Protein AF-A0A380DST1-F1 (afdb_monomer)

Radius of gyration: 11.0 Å; Cα contacts (8 Å, |Δi|>4): 33; chains: 1; bounding box: 23×33×20 Å

Nearest PDB structures (foldseek):
  8jfr-assembly2_C  TM=9.295E-01  e=8.058E-03  Staphylococcus delphini
  8jfr-assembly1_D  TM=9.290E-01  e=1.237E-02  Staphylococcus delphini
  8jg9-assembly1_F  TM=9.199E-01  e=1.899E-02  Staphylococcus delphini
  8jfr-assembly2_A  TM=9.257E-01  e=2.282E-02  Staphylococcus delphini
  8jfu-assembly2_C  TM=9.304E-01  e=2.916E-02  Staphylococcus delphini

Sequence (56 aa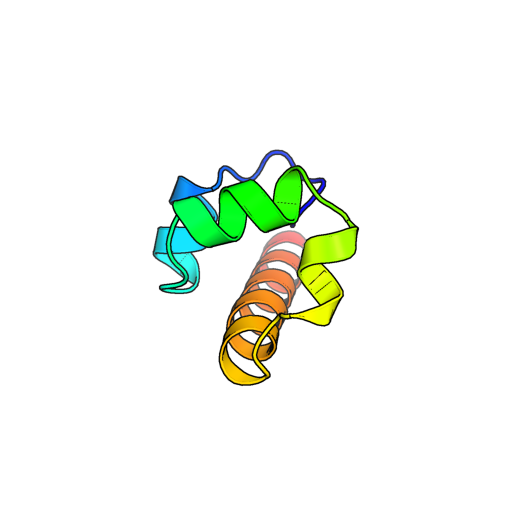):
MLDSDITAYQIEKGTGVSRAKIGRLKNDKNSLKNLTLETAEKLYNYQKQLEIMNED

Organism: Staphylococcus aureus (NCBI:txid1280)

Foldseek 3Di:
DLQDPQQLVNLCVQQVPDSVLSVCVSPPVVSVVVDDPSSVVSSVVSVVVVVVVVVD

Mean predicted aligned error: 3.88 Å

Structure (mmCIF, N/CA/C/O backbone):
data_AF-A0A380DST1-F1
#
_entry.id   AF-A0A380DST1-F1
#
loop_
_atom_site.group_PDB
_atom_site.id
_atom_site.type_symbol
_atom_site.label_atom_id
_atom_site.label_alt_id
_atom_site.label_comp_id
_atom_site.label_asym_id
_atom_site.label_entity_id
_atom_site.label_seq_id
_atom_site.pdbx_PDB_ins_code
_atom_site.Cartn_x
_atom_site.Cartn_y
_atom_site.Cartn_z
_atom_site.occupancy
_atom_site.B_iso_or_equiv
_atom_site.auth_seq_id
_atom_site.auth_comp_id
_atom_site.auth_asym_id
_atom_site.auth_atom_id
_atom_site.pdbx_PDB_model_num
ATOM 1 N N . MET A 1 1 ? -6.666 1.560 -6.059 1.00 81.94 1 MET A N 1
ATOM 2 C CA . MET A 1 1 ? -5.232 1.531 -5.677 1.00 81.94 1 MET A CA 1
ATOM 3 C C . MET A 1 1 ? -4.376 0.609 -6.548 1.00 81.94 1 MET A C 1
ATOM 5 O O . MET A 1 1 ? -3.392 1.067 -7.114 1.00 81.94 1 MET A O 1
ATOM 9 N N . LEU A 1 2 ? -4.649 -0.705 -6.605 1.00 82.69 2 LEU A N 1
ATOM 10 C CA . LEU A 1 2 ? -3.743 -1.633 -7.308 1.00 82.69 2 LEU A CA 1
ATOM 11 C C . LEU A 1 2 ? -3.703 -1.352 -8.815 1.00 82.69 2 LEU A C 1
ATOM 13 O O . LEU A 1 2 ? -2.612 -1.198 -9.360 1.00 82.69 2 LEU A O 1
ATOM 17 N N . ASP A 1 3 ? -4.866 -1.120 -9.418 1.00 83.69 3 ASP A N 1
ATOM 18 C CA . ASP A 1 3 ? -5.005 -0.742 -10.830 1.00 83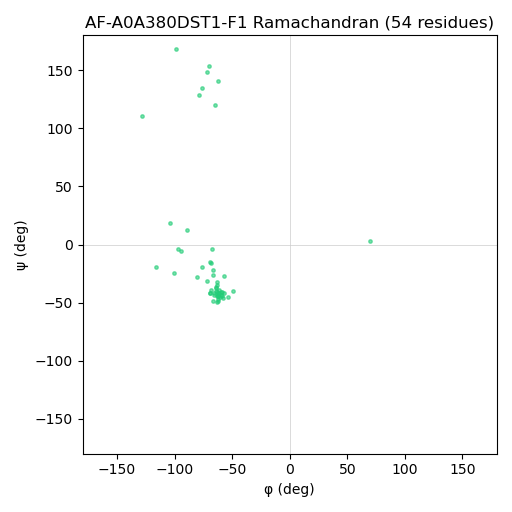.69 3 ASP A CA 1
ATOM 19 C C . ASP A 1 3 ? -4.951 0.780 -11.079 1.00 83.69 3 ASP A C 1
ATOM 21 O O . ASP A 1 3 ? -5.303 1.236 -12.160 1.00 83.69 3 ASP A O 1
ATOM 25 N N . SER A 1 4 ? -4.548 1.592 -10.091 1.00 85.25 4 SER A N 1
ATOM 26 C CA . SER A 1 4 ? -4.420 3.048 -10.266 1.00 85.25 4 SER A CA 1
ATOM 27 C C . SER A 1 4 ? -2.976 3.486 -10.529 1.00 85.25 4 SER A C 1
ATOM 29 O O . SER A 1 4 ? -2.026 2.725 -10.298 1.00 85.25 4 SER A O 1
ATOM 31 N N . ASP A 1 5 ? -2.808 4.749 -10.932 1.00 89.06 5 ASP A N 1
ATOM 32 C CA . ASP A 1 5 ? -1.508 5.393 -11.198 1.00 89.06 5 ASP A CA 1
ATOM 33 C C . ASP A 1 5 ? -0.640 5.590 -9.946 1.00 89.06 5 ASP A C 1
ATOM 35 O O . ASP A 1 5 ? 0.514 6.015 -10.022 1.00 89.06 5 ASP A O 1
ATOM 39 N N . ILE A 1 6 ? -1.170 5.245 -8.769 1.00 91.56 6 ILE A N 1
ATOM 40 C CA . ILE A 1 6 ? -0.417 5.298 -7.523 1.00 91.56 6 ILE A CA 1
ATOM 41 C C . ILE A 1 6 ? 0.721 4.280 -7.601 1.00 91.56 6 ILE A C 1
ATOM 43 O O . ILE A 1 6 ? 0.533 3.063 -7.754 1.00 91.56 6 ILE A O 1
ATOM 47 N N . THR A 1 7 ? 1.933 4.806 -7.483 1.00 93.38 7 THR A N 1
ATOM 48 C CA . THR A 1 7 ? 3.161 4.028 -7.569 1.00 93.38 7 THR A CA 1
ATOM 49 C C . THR A 1 7 ? 3.317 3.119 -6.352 1.00 93.38 7 THR A C 1
ATOM 51 O O . THR A 1 7 ? 2.879 3.430 -5.242 1.00 93.38 7 THR A O 1
ATOM 54 N N . ALA A 1 8 ? 4.037 2.006 -6.524 1.00 93.38 8 ALA A N 1
ATOM 55 C CA . ALA A 1 8 ? 4.379 1.127 -5.405 1.00 93.38 8 ALA A CA 1
ATOM 56 C C . ALA A 1 8 ? 5.153 1.862 -4.293 1.00 93.38 8 ALA A C 1
ATOM 58 O O . ALA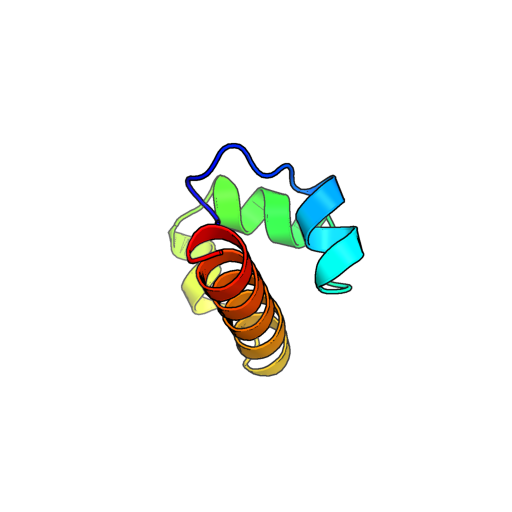 A 1 8 ? 5.063 1.483 -3.131 1.00 93.38 8 ALA A O 1
ATOM 59 N N . TYR A 1 9 ? 5.889 2.924 -4.640 1.00 95.19 9 TYR A N 1
ATOM 60 C CA . TYR A 1 9 ? 6.568 3.781 -3.672 1.00 95.19 9 TYR A CA 1
ATOM 61 C C . TYR A 1 9 ? 5.594 4.559 -2.785 1.00 95.19 9 TYR A C 1
ATOM 63 O O . TYR A 1 9 ? 5.744 4.555 -1.565 1.00 95.19 9 TYR A O 1
ATOM 71 N N . GLN A 1 10 ? 4.596 5.207 -3.386 1.00 94.88 10 GLN A N 1
ATOM 72 C CA . GLN A 1 10 ? 3.580 5.956 -2.644 1.00 94.88 10 GLN A CA 1
ATOM 73 C C . GLN A 1 10 ? 2.784 5.030 -1.720 1.00 94.88 10 GLN A C 1
ATOM 75 O O . GLN A 1 10 ? 2.591 5.350 -0.550 1.00 94.88 10 GLN A O 1
ATOM 80 N N . ILE A 1 11 ? 2.416 3.843 -2.214 1.00 94.94 11 ILE A N 1
ATOM 81 C CA . ILE A 1 11 ? 1.708 2.837 -1.415 1.00 94.94 11 ILE A CA 1
ATOM 82 C C . ILE A 1 11 ? 2.585 2.363 -0.250 1.00 94.94 11 ILE A C 1
ATOM 84 O O . ILE A 1 11 ? 2.105 2.295 0.876 1.00 94.94 11 ILE A O 1
ATOM 88 N N . GLU A 1 12 ? 3.873 2.082 -0.468 1.00 97.06 12 GLU A N 1
ATOM 89 C CA . GLU A 1 12 ? 4.796 1.712 0.617 1.00 97.06 12 GLU A CA 1
ATOM 90 C C . GLU A 1 12 ? 4.894 2.814 1.676 1.00 97.06 12 GLU A C 1
ATOM 92 O O . GLU A 1 12 ? 4.823 2.524 2.868 1.00 97.06 12 GLU A O 1
ATOM 97 N N . LYS A 1 13 ? 5.009 4.081 1.260 1.00 96.81 13 LYS A N 1
ATOM 98 C CA . LYS A 1 13 ? 5.063 5.217 2.188 1.00 96.81 13 LYS A CA 1
ATOM 99 C C . LYS A 1 13 ? 3.778 5.389 2.996 1.00 96.81 13 LYS A C 1
ATOM 101 O O . LYS A 1 13 ? 3.871 5.732 4.169 1.00 96.81 13 LYS A O 1
ATOM 106 N N . GLY A 1 14 ? 2.615 5.138 2.395 1.00 94.75 14 GLY A N 1
ATOM 107 C CA . GLY A 1 14 ? 1.320 5.252 3.071 1.00 94.75 14 GLY A CA 1
ATOM 108 C C . GLY A 1 14 ? 0.950 4.052 3.945 1.00 94.75 14 GLY A C 1
ATOM 109 O O . GLY A 1 14 ? 0.228 4.205 4.921 1.00 94.75 14 GLY A O 1
ATOM 110 N N . THR A 1 15 ? 1.442 2.854 3.617 1.00 95.69 15 THR A N 1
ATOM 111 C CA . THR A 1 15 ? 0.965 1.596 4.229 1.00 95.69 15 THR A CA 1
ATOM 112 C C . THR A 1 15 ? 2.029 0.856 5.033 1.00 95.69 15 THR A C 1
ATOM 114 O O . THR A 1 15 ? 1.701 -0.027 5.821 1.00 95.69 15 THR A O 1
ATOM 117 N N . GLY A 1 16 ? 3.314 1.139 4.801 1.00 96.00 16 GLY A N 1
ATOM 118 C CA . GLY A 1 16 ? 4.435 0.348 5.317 1.00 96.00 16 GLY A CA 1
ATOM 119 C C . GLY A 1 16 ? 4.575 -1.043 4.682 1.00 96.00 16 GLY A C 1
ATOM 120 O O . GLY A 1 16 ? 5.441 -1.819 5.085 1.00 96.00 16 GLY A O 1
ATOM 121 N N . VAL A 1 17 ? 3.742 -1.395 3.698 1.00 95.50 17 VAL A N 1
ATOM 122 C CA . VAL A 1 17 ? 3.867 -2.650 2.948 1.00 95.50 17 VAL A CA 1
ATOM 123 C C . VAL A 1 17 ? 5.020 -2.516 1.957 1.00 95.50 17 VAL A C 1
ATOM 125 O O . VAL A 1 17 ? 5.130 -1.513 1.262 1.00 95.50 17 VAL A O 1
ATOM 128 N N . SER A 1 18 ? 5.886 -3.527 1.865 1.00 95.44 18 SER A N 1
ATOM 129 C CA . SER A 1 18 ? 7.088 -3.418 1.032 1.00 95.44 18 SER A CA 1
ATOM 130 C C . SER A 1 18 ? 6.771 -3.218 -0.451 1.00 95.44 18 SER A C 1
ATOM 132 O O . SER A 1 18 ? 5.902 -3.895 -1.020 1.00 95.44 18 SER A O 1
ATOM 134 N N . ARG A 1 19 ? 7.555 -2.359 -1.115 1.00 94.50 19 ARG A N 1
ATOM 135 C CA . ARG A 1 19 ? 7.465 -2.116 -2.565 1.00 94.50 19 ARG A CA 1
ATOM 136 C C . ARG A 1 19 ? 7.459 -3.394 -3.399 1.00 94.50 19 ARG A C 1
ATOM 138 O O . ARG A 1 19 ? 6.682 -3.503 -4.342 1.00 94.50 19 ARG A O 1
ATOM 145 N N . ALA A 1 20 ? 8.276 -4.385 -3.037 1.00 93.00 20 ALA A N 1
ATOM 146 C CA . ALA A 1 20 ? 8.328 -5.669 -3.735 1.00 93.00 20 ALA A CA 1
ATOM 147 C C . ALA A 1 20 ? 7.007 -6.451 -3.630 1.00 93.00 20 ALA A C 1
ATOM 149 O O . ALA A 1 20 ? 6.565 -7.057 -4.606 1.00 93.00 20 ALA A O 1
ATOM 150 N N . LYS A 1 21 ? 6.355 -6.435 -2.458 1.00 92.31 21 LYS A N 1
ATOM 151 C CA . LYS A 1 21 ? 5.057 -7.093 -2.257 1.00 92.31 21 LYS A CA 1
ATOM 152 C C . LYS A 1 21 ? 3.955 -6.366 -3.025 1.00 92.31 21 LYS A C 1
ATOM 154 O O . LYS A 1 21 ? 3.167 -7.025 -3.692 1.00 92.31 21 LYS A O 1
ATOM 159 N N . ILE A 1 22 ? 3.956 -5.034 -3.009 1.00 93.69 22 ILE A N 1
ATOM 160 C CA . ILE A 1 22 ? 3.016 -4.211 -3.784 1.00 93.69 22 ILE A CA 1
ATOM 161 C C . ILE A 1 22 ? 3.197 -4.434 -5.288 1.00 93.69 22 ILE A C 1
ATOM 163 O O . ILE A 1 22 ? 2.216 -4.623 -5.997 1.00 93.69 22 ILE A O 1
ATOM 167 N N . GLY A 1 23 ? 4.439 -4.478 -5.778 1.00 92.12 23 GLY A N 1
ATOM 168 C CA . GLY A 1 23 ? 4.733 -4.753 -7.185 1.00 92.12 23 GLY A CA 1
ATOM 169 C C . GLY A 1 23 ? 4.195 -6.112 -7.638 1.00 92.12 23 GLY A C 1
ATOM 170 O O . GLY A 1 23 ? 3.595 -6.206 -8.704 1.00 92.12 23 GLY A O 1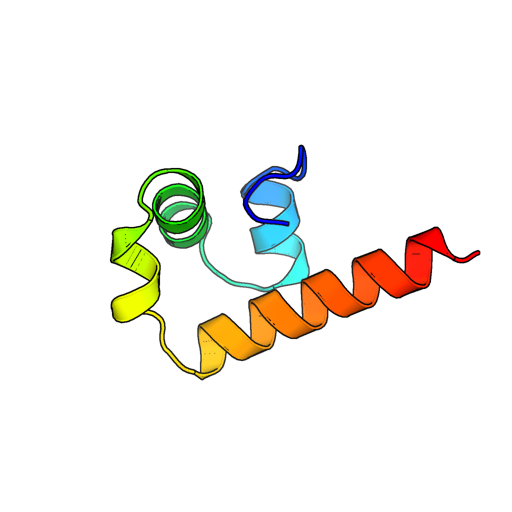
ATOM 171 N N . ARG A 1 24 ? 4.324 -7.153 -6.803 1.00 91.06 24 ARG A N 1
ATOM 172 C CA . ARG A 1 24 ? 3.688 -8.454 -7.075 1.00 91.06 24 ARG A CA 1
ATOM 173 C C . ARG A 1 24 ? 2.166 -8.351 -7.121 1.00 91.06 24 ARG A C 1
ATOM 175 O O . ARG A 1 24 ? 1.574 -8.873 -8.052 1.00 91.06 24 ARG A O 1
ATOM 182 N N . LEU A 1 25 ? 1.553 -7.637 -6.177 1.00 90.88 25 LEU A N 1
ATOM 183 C CA . LEU A 1 25 ? 0.098 -7.448 -6.138 1.00 90.88 25 LEU A CA 1
ATOM 184 C C . LEU A 1 25 ? -0.445 -6.680 -7.351 1.00 90.88 25 LEU A C 1
ATOM 186 O O . LEU A 1 25 ? -1.533 -6.999 -7.815 1.00 90.88 25 LEU A O 1
ATOM 190 N N . LYS A 1 26 ? 0.303 -5.701 -7.882 1.00 88.50 26 LYS A N 1
ATOM 191 C CA . LYS A 1 26 ? -0.083 -4.963 -9.100 1.00 88.50 26 LYS A CA 1
ATOM 192 C C . LYS A 1 26 ? 0.051 -5.811 -10.373 1.00 88.50 26 LYS A C 1
ATOM 194 O O . LYS A 1 26 ? -0.715 -5.618 -11.306 1.00 88.50 26 LYS A O 1
ATOM 199 N N . ASN A 1 27 ? 1.007 -6.742 -10.414 1.00 88.31 27 ASN A N 1
ATOM 200 C CA . ASN A 1 27 ? 1.334 -7.497 -11.631 1.00 88.31 27 ASN A CA 1
ATOM 201 C C . ASN A 1 27 ? 0.736 -8.916 -11.679 1.00 88.31 27 ASN A C 1
ATOM 203 O O . ASN A 1 27 ? 0.562 -9.459 -12.766 1.00 88.31 27 ASN A O 1
ATOM 207 N N . ASP A 1 28 ? 0.435 -9.534 -10.533 1.00 83.69 28 ASP A N 1
ATOM 208 C CA . ASP A 1 28 ? -0.037 -10.920 -10.443 1.00 83.69 28 ASP A CA 1
ATOM 209 C C . ASP A 1 28 ? -1.326 -11.032 -9.620 1.00 83.69 28 ASP A C 1
ATOM 211 O O . ASP A 1 28 ? -1.328 -10.930 -8.390 1.00 83.69 28 ASP A O 1
ATOM 215 N N . LYS A 1 29 ? -2.432 -11.343 -10.302 1.00 69.50 29 LYS A N 1
ATOM 216 C CA . LYS A 1 29 ? -3.759 -11.505 -9.691 1.00 69.50 29 LYS A CA 1
ATOM 217 C C . LYS A 1 29 ? -3.854 -12.716 -8.751 1.00 69.50 29 LYS A C 1
ATOM 219 O 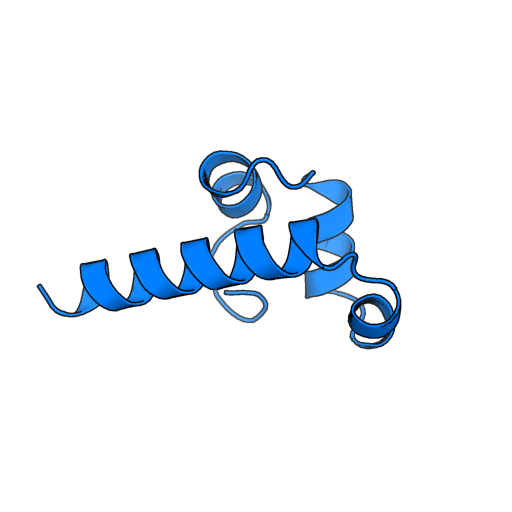O . LYS A 1 29 ? -4.699 -12.717 -7.859 1.00 69.50 29 LYS A O 1
ATOM 224 N N . ASN A 1 30 ? -2.987 -13.726 -8.885 1.00 74.94 30 ASN A N 1
ATOM 225 C CA . ASN A 1 30 ? -2.972 -14.880 -7.976 1.00 74.94 30 ASN A CA 1
ATOM 226 C C . ASN A 1 30 ? -2.340 -14.559 -6.617 1.00 74.94 30 ASN A C 1
ATOM 228 O O . ASN A 1 30 ? -2.596 -15.259 -5.634 1.00 74.94 30 ASN A O 1
ATOM 232 N N . SER A 1 31 ? -1.557 -13.482 -6.529 1.00 76.69 31 SER A N 1
ATOM 233 C CA . SER A 1 31 ? -0.856 -13.099 -5.300 1.00 76.69 31 SER A CA 1
ATOM 234 C C . SER A 1 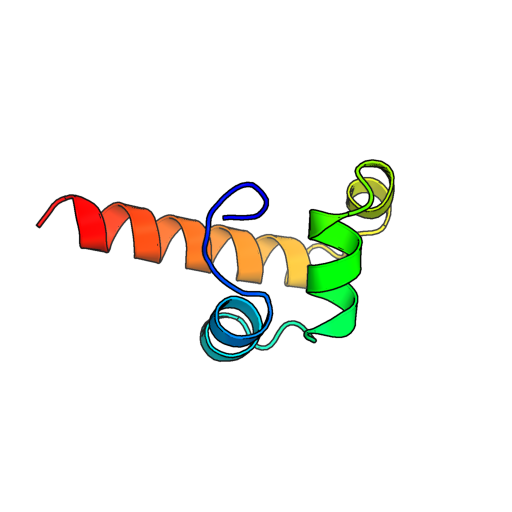31 ? -1.786 -12.608 -4.178 1.00 76.69 31 SER A C 1
ATOM 236 O O . SER A 1 31 ? -1.390 -12.615 -3.011 1.00 76.69 31 SER A O 1
ATOM 238 N N . LEU A 1 32 ? -3.047 -12.286 -4.499 1.00 79.56 32 LEU A N 1
ATOM 239 C CA . LEU A 1 32 ? -4.102 -11.954 -3.533 1.00 79.56 32 LEU A CA 1
ATOM 240 C C . LEU A 1 32 ? -4.442 -13.120 -2.594 1.00 79.56 32 LEU A C 1
ATOM 242 O O . LEU A 1 32 ? -4.751 -12.888 -1.428 1.00 79.56 32 LEU A O 1
ATOM 246 N N . LYS A 1 33 ? -4.337 -14.373 -3.060 1.00 80.38 33 LYS A N 1
ATOM 247 C CA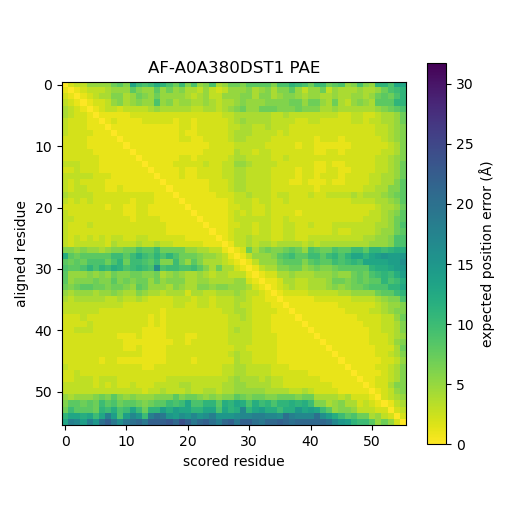 . LYS A 1 33 ? -4.655 -15.560 -2.242 1.00 80.38 33 LYS A CA 1
ATOM 248 C C . LYS A 1 33 ? -3.695 -15.760 -1.066 1.00 80.38 33 LYS A C 1
ATOM 250 O O . LYS A 1 33 ? -4.078 -16.353 -0.068 1.00 80.38 33 LYS A O 1
ATOM 255 N N . ASN A 1 34 ? -2.467 -15.255 -1.183 1.00 80.12 34 ASN A N 1
ATOM 256 C CA . ASN A 1 34 ? -1.415 -15.392 -0.171 1.00 80.12 34 ASN A CA 1
ATOM 257 C C . ASN A 1 34 ? -1.198 -14.094 0.626 1.00 80.12 34 ASN A C 1
ATOM 259 O O . ASN A 1 34 ? -0.138 -13.880 1.224 1.00 80.12 34 ASN A O 1
ATOM 263 N N . LEU A 1 35 ? -2.174 -13.184 0.598 1.00 89.75 35 LEU A N 1
ATOM 264 C CA . LEU A 1 35 ? -2.109 -11.935 1.338 1.00 89.75 35 LEU A CA 1
ATOM 265 C C . LEU A 1 35 ? -2.443 -12.188 2.813 1.00 89.75 35 LEU A C 1
ATOM 267 O O . LEU A 1 35 ? -3.461 -12.791 3.135 1.00 89.75 35 LEU A O 1
ATOM 271 N N . THR A 1 36 ? -1.592 -11.714 3.724 1.00 92.62 36 THR A N 1
ATOM 272 C CA . THR A 1 36 ? -1.910 -11.767 5.156 1.00 92.62 36 THR A CA 1
ATOM 273 C C . THR A 1 36 ? -2.997 -10.750 5.477 1.00 92.62 36 THR A C 1
ATOM 275 O O . THR A 1 36 ? -3.028 -9.679 4.864 1.00 92.62 36 THR A O 1
ATOM 278 N N . LEU A 1 37 ? -3.838 -11.051 6.470 1.00 94.06 37 LEU A N 1
ATOM 279 C CA . LEU A 1 37 ? -4.898 -10.146 6.921 1.00 94.06 37 LEU A CA 1
ATOM 280 C C . LEU A 1 37 ? -4.349 -8.755 7.264 1.00 94.06 37 LEU A C 1
ATOM 282 O O . LEU A 1 37 ? -4.866 -7.760 6.779 1.00 94.06 37 LEU A O 1
ATOM 286 N N . GLU A 1 38 ? -3.229 -8.695 7.986 1.00 94.81 38 GLU A N 1
ATOM 287 C CA . GLU A 1 38 ? -2.554 -7.438 8.326 1.00 94.81 38 GLU A CA 1
ATOM 288 C C . GLU A 1 38 ? -2.168 -6.619 7.080 1.00 94.81 38 GLU A C 1
ATOM 290 O O . GLU A 1 38 ? -2.324 -5.400 7.044 1.00 94.81 38 GLU A O 1
ATOM 295 N N . THR A 1 39 ? -1.664 -7.276 6.025 1.00 94.38 39 THR A N 1
ATOM 296 C CA . THR A 1 39 ? -1.331 -6.564 4.781 1.00 94.38 39 THR A CA 1
ATOM 297 C C . THR A 1 39 ? -2.606 -6.087 4.090 1.00 94.38 39 THR A C 1
ATOM 299 O O . THR A 1 39 ? -2.639 -4.968 3.590 1.00 94.38 39 THR A O 1
ATOM 302 N N . ALA A 1 40 ? -3.647 -6.922 4.059 1.00 93.38 40 ALA A N 1
ATOM 303 C CA . ALA A 1 40 ? -4.929 -6.571 3.459 1.00 93.38 40 ALA A CA 1
ATOM 304 C C . ALA A 1 40 ? -5.560 -5.353 4.149 1.00 93.38 40 ALA A C 1
ATOM 306 O O . ALA A 1 40 ? -5.972 -4.420 3.467 1.00 93.38 40 ALA A O 1
ATOM 307 N N . GLU A 1 41 ? -5.551 -5.321 5.481 1.00 96.38 41 GLU A N 1
ATOM 308 C CA . GLU A 1 41 ? -6.085 -4.223 6.287 1.00 96.38 41 GLU A CA 1
ATOM 309 C C . GLU A 1 41 ? -5.337 -2.908 6.036 1.00 96.38 41 GLU A C 1
ATOM 311 O O . GLU A 1 41 ? -5.962 -1.884 5.763 1.00 96.38 41 GLU A O 1
ATOM 316 N N . LYS A 1 42 ? -3.997 -2.933 6.023 1.00 96.19 42 LYS A N 1
ATOM 317 C CA . LYS A 1 42 ? -3.180 -1.747 5.708 1.00 96.19 42 LYS A CA 1
ATOM 318 C C . LYS A 1 42 ? -3.505 -1.170 4.329 1.00 96.19 42 LYS A C 1
ATOM 320 O O . LYS A 1 42 ? -3.666 0.041 4.189 1.00 96.19 42 LYS A O 1
ATOM 325 N N . LEU A 1 43 ? -3.608 -2.028 3.314 1.00 94.56 43 LEU A N 1
ATOM 326 C CA . LEU A 1 43 ? -3.926 -1.605 1.947 1.00 94.56 43 LEU A CA 1
ATOM 327 C C . LEU A 1 43 ? -5.371 -1.096 1.826 1.00 94.56 43 LEU A C 1
ATOM 329 O O . LEU A 1 43 ? -5.612 -0.107 1.137 1.00 94.56 4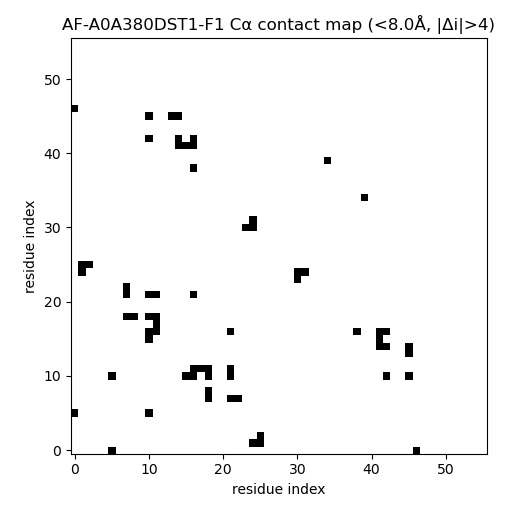3 LEU A O 1
ATOM 333 N N . TYR A 1 44 ? -6.318 -1.744 2.507 1.00 94.94 44 TYR A N 1
ATOM 334 C CA . TYR A 1 44 ? -7.721 -1.336 2.539 1.00 94.94 44 TYR A CA 1
ATOM 335 C C . TYR A 1 44 ? -7.895 0.045 3.181 1.00 94.94 44 TYR A C 1
ATOM 337 O O . TYR A 1 44 ? -8.509 0.928 2.584 1.00 94.94 44 TYR A O 1
ATOM 345 N N . ASN A 1 45 ? -7.295 0.262 4.353 1.00 95.69 45 ASN A N 1
ATOM 346 C CA . ASN A 1 45 ? -7.371 1.540 5.060 1.00 95.69 45 ASN A CA 1
ATOM 347 C C . ASN A 1 45 ? -6.756 2.678 4.241 1.00 95.69 45 ASN A C 1
ATOM 349 O O . ASN A 1 45 ? -7.316 3.769 4.180 1.00 95.69 45 ASN A O 1
ATOM 353 N N . TYR A 1 46 ? -5.645 2.415 3.554 1.00 95.31 46 TYR A N 1
ATOM 354 C CA . TYR A 1 46 ? -5.036 3.401 2.668 1.00 95.31 46 TYR A CA 1
ATOM 355 C C . TYR A 1 46 ? -5.925 3.741 1.465 1.00 95.31 46 TYR A C 1
ATOM 357 O O . TYR A 1 46 ? -6.083 4.912 1.135 1.00 95.31 46 TYR A O 1
ATOM 365 N N . GLN A 1 47 ? -6.576 2.751 0.845 1.00 93.88 47 GLN A N 1
ATOM 366 C CA . GLN A 1 47 ? -7.571 3.005 -0.203 1.00 93.88 47 GLN A CA 1
ATOM 367 C C . GLN A 1 47 ? -8.739 3.856 0.323 1.00 93.88 47 GLN A C 1
ATOM 369 O O . GLN A 1 47 ? -9.154 4.788 -0.358 1.00 93.88 47 GLN A O 1
ATOM 374 N N . LYS A 1 48 ? -9.222 3.595 1.543 1.00 94.44 48 LYS A N 1
ATOM 375 C CA . LYS A 1 48 ? -10.281 4.397 2.176 1.00 94.44 48 LYS A CA 1
ATOM 376 C C . LYS A 1 48 ? -9.867 5.845 2.425 1.00 94.44 48 LYS A C 1
ATOM 378 O O . LYS A 1 48 ? -10.654 6.749 2.177 1.00 94.44 48 LYS A O 1
ATOM 383 N N . GLN A 1 49 ? -8.634 6.076 2.869 1.00 92.69 49 GLN A N 1
ATOM 384 C CA . GLN A 1 49 ? -8.099 7.431 3.037 1.00 92.69 49 GLN A CA 1
ATOM 385 C C . GLN A 1 49 ? -8.048 8.189 1.708 1.00 92.69 49 GLN A C 1
ATOM 387 O O . GLN A 1 49 ? -8.415 9.357 1.658 1.00 92.69 49 GLN A O 1
ATOM 392 N N . LEU A 1 50 ? -7.639 7.519 0.628 1.00 90.88 50 LEU A N 1
ATOM 393 C CA . LEU A 1 50 ? -7.627 8.114 -0.708 1.00 90.88 50 LEU A CA 1
ATOM 394 C C . LEU A 1 50 ? -9.035 8.462 -1.203 1.00 90.88 50 LEU A C 1
ATOM 396 O O . LEU A 1 50 ? -9.196 9.476 -1.866 1.00 90.88 50 LEU A O 1
ATOM 400 N N . GLU A 1 51 ? -10.041 7.635 -0.909 1.00 90.88 51 GLU A N 1
ATOM 401 C CA . GLU A 1 51 ? -11.444 7.925 -1.248 1.00 90.88 51 GLU A CA 1
ATOM 402 C C . GLU A 1 51 ? -11.934 9.190 -0.536 1.00 90.88 51 GLU A C 1
ATOM 404 O O . GLU A 1 51 ? -12.423 10.094 -1.201 1.00 90.88 51 GLU A O 1
ATOM 409 N N . ILE A 1 52 ? -11.701 9.295 0.777 1.00 89.19 52 ILE A N 1
ATOM 410 C CA . ILE A 1 52 ? -12.095 10.463 1.584 1.00 89.19 52 ILE A CA 1
ATOM 411 C C . ILE A 1 52 ? -11.431 11.747 1.064 1.00 89.19 52 ILE A C 1
ATOM 413 O O . ILE A 1 52 ? -12.092 12.764 0.925 1.00 89.19 52 ILE A O 1
ATOM 417 N N . MET A 1 53 ? -10.141 11.699 0.718 1.00 79.44 53 MET A N 1
ATOM 418 C CA . MET A 1 53 ? -9.407 12.869 0.213 1.00 79.44 53 MET A CA 1
ATOM 419 C C . MET A 1 53 ? -9.851 13.351 -1.177 1.00 79.44 53 MET A C 1
ATOM 421 O O . MET A 1 53 ? -9.456 14.441 -1.573 1.00 79.44 53 MET A O 1
ATOM 425 N N . ASN A 1 54 ? -10.587 12.538 -1.941 1.00 74.25 54 ASN A N 1
ATOM 426 C CA . ASN A 1 54 ? -11.087 12.909 -3.269 1.00 74.25 54 ASN A CA 1
ATOM 427 C C . ASN A 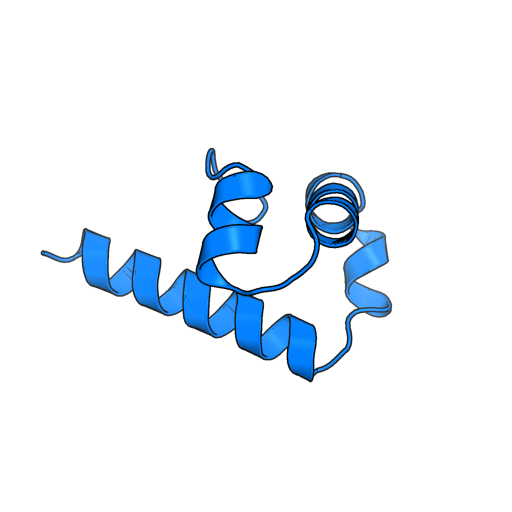1 54 ? -12.542 13.414 -3.235 1.00 74.25 54 ASN A C 1
ATOM 429 O O . ASN A 1 54 ? -13.074 13.772 -4.286 1.00 74.25 54 ASN A O 1
ATOM 433 N N . GLU A 1 55 ? -13.196 13.381 -2.070 1.00 65.25 55 GLU A N 1
ATOM 434 C CA . GLU A 1 55 ? -14.554 13.905 -1.862 1.00 65.25 55 GLU A CA 1
ATOM 435 C C . GLU A 1 55 ? -14.562 15.356 -1.329 1.00 65.25 55 GLU A C 1
ATOM 437 O O . GLU A 1 55 ? -15.633 15.963 -1.279 1.00 65.25 55 GLU A O 1
ATOM 442 N N . ASP A 1 56 ? -13.387 15.916 -1.012 1.00 48.22 56 ASP A N 1
ATOM 443 C CA . ASP A 1 56 ? -13.139 17.331 -0.671 1.00 48.22 56 ASP A CA 1
ATOM 444 C C . ASP A 1 56 ? -12.553 18.117 -1.865 1.00 48.22 56 ASP A C 1
ATOM 446 O O . ASP A 1 56 ? -12.874 19.324 -2.001 1.00 48.22 56 ASP A O 1
#

pLDDT: mean 88.89, std 9.17, range [48.22, 97.06]

Solvent-accessible surface area (backbone atoms only — not comparable to full-atom values): 3356 Å² total; per-residue (Å²): 97,70,93,41,91,65,46,44,64,58,50,21,74,73,47,72,49,54,45,71,59,46,48,43,54,55,73,33,84,73,51,63,81,76,56,51,68,71,58,50,51,37,54,50,53,47,48,52,52,56,54,59,67,71,78,113

Secondary structure (DSSP, 8-state):
-TTSS--HHHHHHHH---HHHHHHHHH-GGGGGG--HHHHHHHHHHHHHHHHHT--

InterPro domains:
  IPR001387 Cro/C1-type, helix-turn-helix domain [PF13443] (1-44)